Protein AF-A0A2E2IRD8-F1 (afdb_monomer)

Structure (mmCIF, N/CA/C/O backbone):
data_AF-A0A2E2IRD8-F1
#
_entry.id   AF-A0A2E2IRD8-F1
#
loop_
_atom_site.group_PDB
_atom_site.id
_atom_site.type_symbol
_atom_site.label_atom_id
_atom_site.label_alt_id
_atom_site.label_comp_id
_atom_site.label_asym_id
_atom_site.label_entity_id
_atom_site.label_seq_id
_atom_site.pdbx_PDB_ins_code
_atom_site.Cartn_x
_atom_site.Cartn_y
_atom_site.Cartn_z
_atom_site.occupancy
_atom_site.B_iso_or_equiv
_atom_site.auth_seq_id
_atom_site.auth_comp_id
_atom_site.auth_asym_id
_atom_site.auth_atom_id
_atom_site.pdbx_PDB_model_num
ATOM 1 N N . MET A 1 1 ? 20.422 17.517 -42.927 1.00 43.41 1 MET A N 1
ATOM 2 C CA . MET A 1 1 ? 19.636 16.505 -42.187 1.00 43.41 1 MET A CA 1
ATOM 3 C C . MET A 1 1 ? 19.649 15.246 -43.037 1.00 43.41 1 MET A C 1
ATOM 5 O O . MET A 1 1 ? 19.572 15.419 -44.248 1.00 43.41 1 MET A O 1
ATOM 9 N N . PRO A 1 2 ? 19.843 14.039 -42.481 1.00 48.09 2 PRO A N 1
ATOM 10 C CA . PRO A 1 2 ? 19.762 12.823 -43.287 1.00 48.09 2 PRO A CA 1
ATOM 11 C C . PRO A 1 2 ? 18.366 12.718 -43.916 1.00 48.09 2 PRO A C 1
ATOM 13 O O . PRO A 1 2 ? 17.365 13.008 -43.260 1.00 48.09 2 PRO A O 1
ATOM 16 N N . GLU A 1 3 ? 18.326 12.391 -45.203 1.00 54.97 3 GLU A N 1
ATOM 17 C CA . GLU A 1 3 ? 17.101 12.212 -45.977 1.00 54.97 3 GLU A CA 1
ATOM 18 C C . GLU A 1 3 ? 16.497 10.851 -45.617 1.00 54.97 3 GLU A C 1
ATOM 20 O O . GLU A 1 3 ? 17.102 9.810 -45.870 1.00 54.97 3 GLU A O 1
ATOM 25 N N . TYR A 1 4 ? 15.334 10.858 -44.966 1.00 51.72 4 TYR A N 1
ATOM 26 C CA . TYR A 1 4 ? 14.575 9.642 -44.687 1.00 51.72 4 TYR A CA 1
ATOM 27 C C .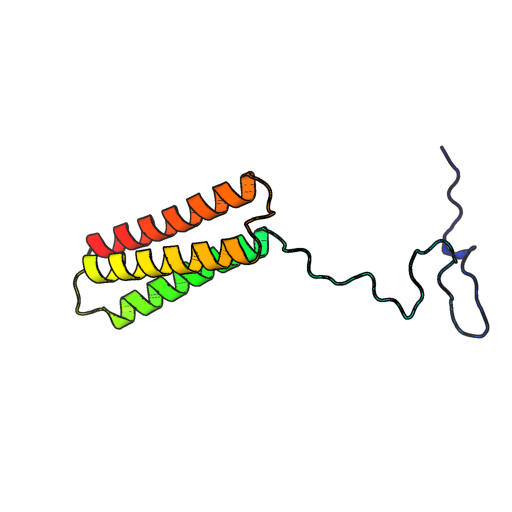 TYR A 1 4 ? 13.584 9.426 -45.832 1.00 51.72 4 TYR A C 1
ATOM 29 O O . TYR A 1 4 ? 12.710 10.264 -46.052 1.00 51.72 4 TYR A O 1
ATOM 37 N N . LYS A 1 5 ? 13.747 8.328 -46.574 1.00 56.12 5 LYS A N 1
ATOM 38 C CA . LYS A 1 5 ? 12.833 7.928 -47.653 1.00 56.12 5 LYS A CA 1
ATOM 39 C C . LYS A 1 5 ? 11.502 7.426 -47.085 1.00 56.12 5 LYS A C 1
ATOM 41 O O . LYS A 1 5 ? 11.452 6.954 -45.948 1.00 56.12 5 LYS A O 1
ATOM 46 N N . ASP A 1 6 ? 10.425 7.562 -47.861 1.00 60.34 6 ASP A N 1
ATOM 47 C CA . ASP A 1 6 ? 9.074 7.173 -47.437 1.00 60.34 6 ASP A CA 1
ATOM 48 C C . ASP A 1 6 ? 9.026 5.658 -47.135 1.00 60.34 6 ASP A C 1
ATOM 50 O O . ASP A 1 6 ? 9.323 4.847 -48.018 1.00 60.34 6 ASP A O 1
ATOM 54 N N . PRO A 1 7 ? 8.630 5.240 -45.915 1.00 55.75 7 PRO A N 1
ATOM 55 C CA . PRO A 1 7 ? 8.558 3.833 -45.529 1.00 55.75 7 PRO A CA 1
ATOM 56 C C . PRO A 1 7 ? 7.717 2.965 -46.470 1.00 55.75 7 PRO A C 1
ATOM 58 O O . PRO A 1 7 ? 7.973 1.769 -46.574 1.00 55.75 7 PRO A O 1
ATOM 61 N N . ARG A 1 8 ? 6.726 3.551 -47.158 1.00 56.16 8 ARG A N 1
ATOM 62 C CA . ARG A 1 8 ? 5.812 2.837 -48.064 1.00 56.16 8 ARG A CA 1
ATOM 63 C C . ARG A 1 8 ? 6.441 2.451 -49.400 1.00 56.16 8 ARG A C 1
ATOM 65 O O . ARG A 1 8 ? 5.909 1.568 -50.064 1.00 56.16 8 ARG A O 1
ATOM 72 N N . GLU A 1 9 ? 7.531 3.104 -49.796 1.00 59.19 9 GLU A N 1
ATOM 73 C CA . GLU A 1 9 ? 8.240 2.814 -51.050 1.00 59.19 9 GLU A CA 1
ATOM 74 C C . GLU A 1 9 ? 9.299 1.708 -50.892 1.00 59.19 9 GLU A C 1
ATOM 76 O O . GLU A 1 9 ? 9.800 1.180 -51.880 1.00 59.19 9 GLU A O 1
ATOM 81 N N . GLU A 1 10 ? 9.624 1.330 -49.655 1.00 54.28 10 GLU A N 1
ATOM 82 C CA . GLU A 1 10 ? 10.756 0.460 -49.306 1.00 54.28 10 GLU A CA 1
ATOM 83 C C . GLU A 1 10 ? 10.319 -0.866 -48.629 1.00 54.28 10 GLU A C 1
ATOM 85 O O . GLU A 1 10 ? 11.151 -1.590 -48.077 1.00 54.28 10 GLU A O 1
ATOM 90 N N . ASP A 1 11 ? 9.023 -1.197 -48.648 1.00 55.75 11 ASP A N 1
ATOM 91 C CA . ASP A 1 11 ? 8.502 -2.500 -48.202 1.00 55.75 11 ASP A CA 1
ATOM 92 C C . ASP A 1 11 ? 8.921 -3.608 -49.191 1.00 55.75 11 ASP A C 1
ATOM 94 O O . ASP A 1 11 ? 8.652 -3.527 -50.391 1.00 55.75 11 ASP A O 1
ATOM 98 N N . ILE A 1 12 ? 9.532 -4.689 -48.692 1.00 56.62 12 ILE A N 1
ATOM 99 C CA . ILE A 1 12 ? 9.851 -5.867 -49.508 1.00 56.62 12 ILE A CA 1
ATOM 100 C C . ILE A 1 12 ? 8.645 -6.812 -49.480 1.00 56.62 12 ILE A C 1
ATOM 102 O O . ILE A 1 12 ? 8.271 -7.360 -48.443 1.00 56.62 12 ILE A O 1
ATOM 106 N N . VAL A 1 13 ? 8.021 -7.016 -50.636 1.00 57.22 13 VAL A N 1
ATOM 107 C CA . VAL A 1 13 ? 6.918 -7.970 -50.818 1.00 57.22 13 VAL A CA 1
ATOM 108 C C . VAL A 1 13 ? 7.438 -9.277 -51.415 1.00 57.22 13 VAL A C 1
ATOM 110 O O . VAL A 1 13 ? 8.150 -9.267 -52.418 1.00 57.22 13 VAL A O 1
ATOM 113 N N . TYR A 1 14 ? 7.072 -10.411 -50.810 1.00 52.62 14 TYR A N 1
ATOM 114 C CA . TYR A 1 14 ? 7.312 -11.748 -51.364 1.00 52.62 14 TYR A CA 1
ATOM 115 C C . TYR A 1 14 ? 5.978 -12.490 -51.477 1.00 52.62 14 TYR A C 1
ATOM 117 O O . TYR A 1 14 ? 5.362 -12.855 -50.471 1.00 52.62 14 TYR A O 1
ATOM 125 N N . GLY A 1 15 ? 5.506 -12.684 -52.711 1.00 67.12 15 GLY A N 1
ATOM 126 C CA . GLY A 1 15 ? 4.133 -13.129 -52.964 1.00 67.12 15 GLY A CA 1
ATOM 127 C C . GLY A 1 15 ? 3.115 -12.116 -52.425 1.00 67.12 15 GLY A C 1
ATOM 128 O O . GLY A 1 15 ? 3.299 -10.913 -52.592 1.00 67.12 15 GLY A O 1
ATOM 129 N N . ASP A 1 16 ? 2.081 -12.594 -51.730 1.00 60.19 16 ASP A N 1
ATOM 130 C CA . ASP A 1 16 ? 1.016 -11.747 -51.162 1.00 60.19 16 ASP A CA 1
ATOM 131 C C . ASP A 1 16 ? 1.319 -11.228 -49.741 1.00 60.19 16 ASP A C 1
ATOM 133 O O . ASP A 1 16 ? 0.464 -10.604 -49.106 1.00 60.19 16 ASP A O 1
ATOM 137 N N . ARG A 1 17 ? 2.516 -11.492 -49.195 1.00 52.94 17 ARG A N 1
ATOM 138 C CA . ARG A 1 17 ? 2.895 -11.057 -47.841 1.00 52.94 17 ARG A CA 1
ATOM 139 C C . ARG A 1 17 ? 3.872 -9.889 -47.881 1.00 52.94 17 ARG A C 1
ATOM 141 O O . ARG A 1 17 ? 4.895 -9.932 -48.565 1.00 52.94 17 ARG A O 1
ATOM 148 N N . ARG A 1 18 ? 3.569 -8.864 -47.080 1.00 57.66 18 ARG A N 1
ATOM 149 C CA . ARG A 1 18 ? 4.526 -7.811 -46.727 1.00 57.66 18 ARG A CA 1
ATOM 150 C C . ARG A 1 18 ? 5.508 -8.395 -45.725 1.00 57.66 18 ARG A C 1
ATOM 152 O O . ARG A 1 18 ? 5.104 -8.754 -44.621 1.00 57.66 18 ARG A O 1
ATOM 159 N N . ILE A 1 19 ? 6.763 -8.524 -46.127 1.00 56.75 19 ILE A N 1
ATOM 160 C CA . ILE A 1 19 ? 7.836 -8.940 -45.236 1.00 56.75 19 ILE A CA 1
ATOM 161 C C . ILE A 1 19 ? 8.411 -7.656 -44.649 1.00 56.75 19 ILE A C 1
ATOM 163 O O . ILE A 1 19 ? 8.824 -6.759 -45.386 1.00 56.75 19 ILE A O 1
ATOM 167 N N . SER A 1 20 ? 8.392 -7.535 -43.321 1.00 55.25 20 SER A N 1
ATOM 168 C CA . SER A 1 20 ? 9.101 -6.445 -42.658 1.00 55.25 20 SER A CA 1
ATOM 169 C C . SER A 1 20 ? 10.565 -6.496 -43.077 1.00 55.25 20 SER A C 1
ATOM 171 O O . SER A 1 20 ? 11.160 -7.572 -43.123 1.00 55.25 20 SER A O 1
ATOM 173 N N . ARG A 1 21 ? 11.128 -5.341 -43.421 1.00 57.91 21 ARG A N 1
ATOM 174 C CA . ARG A 1 21 ? 12.503 -5.233 -43.901 1.00 57.91 21 ARG A CA 1
ATOM 175 C C . ARG A 1 21 ? 13.516 -5.981 -43.007 1.00 57.91 21 ARG A C 1
ATOM 177 O O . ARG A 1 21 ? 13.298 -6.085 -41.800 1.00 57.91 21 ARG A O 1
ATOM 184 N N . PRO A 1 22 ? 14.675 -6.389 -43.558 1.00 53.94 22 PRO A N 1
ATOM 185 C CA . PRO A 1 22 ? 15.780 -6.977 -42.794 1.00 53.94 22 PRO A CA 1
ATOM 186 C C . PRO A 1 22 ? 16.357 -6.073 -41.687 1.00 53.94 22 PRO A C 1
ATOM 188 O O . PRO A 1 22 ? 17.120 -6.556 -40.856 1.00 53.94 22 PRO A O 1
ATOM 191 N N . ASP A 1 23 ? 16.051 -4.769 -41.701 1.00 55.03 23 ASP A N 1
ATOM 192 C CA . ASP A 1 23 ? 16.454 -3.778 -40.693 1.00 55.03 23 ASP A CA 1
ATOM 193 C C . ASP A 1 23 ? 15.411 -3.598 -39.567 1.00 55.03 23 ASP A C 1
ATOM 195 O O . ASP A 1 23 ? 15.691 -2.917 -38.579 1.00 55.03 23 ASP A O 1
ATOM 199 N N . ASN A 1 24 ? 14.242 -4.247 -39.661 1.00 51.97 24 ASN A N 1
ATOM 200 C CA . ASN A 1 24 ? 13.329 -4.412 -38.537 1.00 51.97 24 ASN A CA 1
ATOM 201 C C . ASN A 1 24 ? 13.810 -5.625 -37.730 1.00 51.97 24 ASN A C 1
ATOM 203 O O . ASN A 1 24 ? 13.909 -6.731 -38.254 1.00 51.97 24 ASN A O 1
ATOM 207 N N . SER A 1 25 ? 14.183 -5.410 -36.470 1.00 57.78 25 SER A N 1
ATOM 208 C CA . SER A 1 25 ? 15.123 -6.284 -35.750 1.00 57.78 25 SER A CA 1
ATOM 209 C C . SER A 1 25 ? 14.614 -7.684 -35.392 1.00 57.78 25 SER A C 1
ATOM 211 O O . SER A 1 25 ? 15.328 -8.402 -34.698 1.00 57.78 25 SER A O 1
ATOM 213 N N . LEU A 1 26 ? 13.393 -8.060 -35.777 1.00 59.69 26 LEU A N 1
ATOM 214 C CA . LEU A 1 26 ? 12.766 -9.316 -35.379 1.00 59.69 26 LEU A CA 1
ATOM 215 C C . LEU A 1 26 ? 11.917 -9.879 -36.536 1.00 59.69 26 LEU A C 1
ATOM 217 O O . LEU A 1 26 ? 11.136 -9.128 -37.128 1.00 59.69 26 LEU A O 1
ATOM 221 N N . PRO A 1 27 ? 12.063 -11.172 -36.877 1.00 64.25 27 PRO A N 1
ATOM 222 C CA . PRO A 1 27 ? 11.184 -11.873 -37.805 1.00 64.25 27 PRO A CA 1
ATOM 223 C C . PRO A 1 27 ? 9.703 -11.771 -37.422 1.00 64.25 27 PRO A C 1
ATOM 225 O O . PRO A 1 27 ? 9.358 -11.597 -36.258 1.00 64.25 27 PRO A O 1
ATOM 228 N N . ASP A 1 28 ? 8.807 -11.983 -38.382 1.00 64.44 28 ASP A N 1
ATOM 229 C CA . ASP A 1 28 ? 7.348 -11.975 -38.190 1.00 64.44 28 ASP A CA 1
ATOM 230 C C . ASP A 1 28 ? 6.833 -13.057 -37.218 1.00 64.44 28 ASP A C 1
ATOM 232 O O . ASP A 1 28 ? 5.720 -12.951 -36.700 1.00 64.44 28 ASP A O 1
ATOM 236 N N . TRP A 1 29 ? 7.647 -14.078 -36.935 1.00 67.62 29 TRP A N 1
ATOM 237 C CA . TRP A 1 29 ? 7.404 -15.094 -35.903 1.00 67.62 29 TRP A CA 1
ATOM 238 C C . TRP A 1 29 ? 7.995 -14.754 -34.527 1.00 67.62 29 TRP A C 1
ATOM 240 O O . TRP A 1 29 ? 7.684 -15.432 -33.547 1.00 67.62 29 TRP A O 1
ATOM 250 N N . GLU A 1 30 ? 8.850 -13.739 -34.430 1.00 66.62 30 GLU A N 1
ATOM 251 C CA . GLU A 1 30 ? 9.486 -13.329 -33.185 1.00 66.62 30 GLU A CA 1
ATOM 252 C C . GLU A 1 30 ? 8.692 -12.173 -32.575 1.00 66.62 30 GLU A C 1
ATOM 254 O O . GLU A 1 30 ? 8.772 -11.021 -33.002 1.00 66.62 30 GLU A O 1
ATOM 259 N N . MET A 1 31 ? 7.876 -12.484 -31.564 1.00 64.50 31 MET A N 1
ATOM 260 C CA . MET A 1 31 ? 7.242 -11.423 -30.791 1.00 64.50 31 MET A CA 1
ATOM 261 C C . MET A 1 31 ? 8.344 -10.636 -30.070 1.00 64.50 31 MET A C 1
ATOM 263 O O . MET A 1 31 ? 9.125 -11.266 -29.352 1.00 64.50 31 MET A O 1
ATOM 267 N N . PRO A 1 32 ? 8.414 -9.296 -30.219 1.00 62.97 32 PRO A N 1
ATOM 268 C CA . PRO A 1 32 ? 9.362 -8.480 -29.472 1.00 62.97 32 PRO A CA 1
ATOM 269 C C . PRO A 1 32 ? 9.205 -8.810 -28.011 1.00 62.97 32 PRO A C 1
ATOM 271 O O . PRO A 1 32 ? 8.095 -8.680 -27.500 1.00 62.97 32 PRO A O 1
ATOM 274 N N . ASP A 1 33 ? 10.299 -9.288 -27.415 1.00 59.56 33 ASP A N 1
ATOM 275 C CA . ASP A 1 33 ? 10.358 -9.895 -26.095 1.00 59.56 33 ASP A CA 1
ATOM 276 C C . ASP A 1 33 ? 9.365 -9.207 -25.153 1.00 59.56 33 ASP A C 1
ATOM 278 O O . ASP A 1 33 ? 9.620 -8.135 -24.596 1.00 59.56 33 ASP A O 1
ATOM 282 N N . THR A 1 34 ? 8.170 -9.797 -25.030 1.00 55.75 34 THR A N 1
ATOM 283 C CA . THR A 1 34 ? 7.112 -9.276 -24.163 1.00 55.75 34 THR A CA 1
ATOM 284 C C . THR A 1 34 ? 7.434 -9.600 -22.711 1.00 55.75 34 THR A C 1
ATOM 286 O O . THR A 1 34 ? 6.542 -9.519 -21.866 1.00 55.75 34 THR A O 1
ATOM 289 N N . ALA A 1 35 ? 8.683 -9.997 -22.412 1.00 56.06 35 ALA A N 1
ATOM 290 C CA . ALA A 1 35 ? 9.237 -10.049 -21.077 1.00 56.06 35 ALA A CA 1
ATOM 291 C C . ALA A 1 35 ? 8.781 -8.804 -20.322 1.00 56.06 35 ALA A C 1
ATOM 293 O O . ALA A 1 35 ? 9.180 -7.669 -20.600 1.00 56.06 35 ALA A O 1
ATOM 294 N N . TYR A 1 36 ? 7.847 -9.046 -19.406 1.00 58.31 36 TYR A N 1
ATOM 295 C CA . TYR A 1 36 ? 7.180 -8.021 -18.637 1.00 58.31 36 TYR A CA 1
ATOM 296 C C . TYR A 1 36 ? 8.245 -7.178 -17.941 1.00 58.31 36 TYR A C 1
ATOM 298 O O . TYR A 1 36 ? 8.904 -7.636 -17.008 1.00 58.31 36 TYR A O 1
ATOM 306 N N . ARG A 1 37 ? 8.427 -5.939 -18.402 1.00 63.81 37 ARG A N 1
ATOM 307 C CA . ARG A 1 37 ? 9.239 -4.960 -17.687 1.00 63.81 37 ARG A CA 1
ATOM 308 C C . ARG A 1 37 ? 8.398 -4.507 -16.501 1.00 63.81 37 ARG A C 1
ATOM 310 O O . ARG A 1 37 ? 7.326 -3.944 -16.740 1.00 63.81 37 ARG A O 1
ATOM 317 N N . PRO A 1 38 ? 8.819 -4.755 -15.247 1.00 65.75 38 PRO A N 1
ATOM 318 C CA . PRO A 1 38 ? 8.046 -4.334 -14.091 1.00 65.75 38 PRO A CA 1
ATOM 319 C C . PRO A 1 38 ? 7.852 -2.826 -14.169 1.00 65.75 38 PRO A C 1
ATOM 321 O O . PRO A 1 38 ? 8.811 -2.068 -14.045 1.00 65.75 38 PRO A O 1
ATOM 324 N N . VAL A 1 39 ? 6.622 -2.385 -14.429 1.00 86.62 39 VAL A N 1
ATOM 325 C CA . VAL A 1 39 ? 6.323 -0.957 -14.510 1.00 86.62 39 VAL A CA 1
ATOM 326 C C . VAL A 1 39 ? 6.118 -0.480 -13.073 1.00 86.62 39 VAL A C 1
ATOM 328 O O . VAL A 1 39 ? 5.153 -0.913 -12.437 1.00 86.62 39 VAL A O 1
ATOM 331 N N . PRO A 1 40 ? 6.988 0.384 -12.516 1.00 91.44 40 PRO A N 1
ATOM 332 C CA . PRO A 1 40 ? 6.932 0.720 -11.093 1.00 91.44 40 PRO A CA 1
ATOM 333 C C . PRO A 1 40 ? 5.591 1.317 -10.651 1.00 91.44 40 PRO A C 1
ATOM 335 O O . PRO A 1 40 ? 5.150 1.052 -9.536 1.00 91.44 40 PRO A O 1
ATOM 338 N N . ILE A 1 41 ? 4.902 2.044 -11.541 1.00 93.12 41 ILE A N 1
ATOM 339 C CA . ILE A 1 41 ? 3.548 2.558 -11.288 1.00 93.12 41 ILE A CA 1
ATOM 340 C C . ILE A 1 41 ? 2.545 1.437 -10.987 1.00 93.12 41 ILE A C 1
ATOM 342 O O . ILE A 1 41 ? 1.730 1.591 -10.089 1.00 93.12 41 ILE A O 1
ATOM 346 N N . VAL A 1 42 ? 2.615 0.289 -11.672 1.00 93.94 42 VAL A N 1
ATOM 347 C CA . VAL A 1 42 ? 1.679 -0.829 -11.456 1.00 93.94 42 VAL A CA 1
ATOM 348 C C . VAL A 1 42 ? 1.863 -1.406 -10.057 1.00 93.94 42 VAL A C 1
ATOM 350 O O . VAL A 1 42 ? 0.885 -1.659 -9.360 1.00 93.94 42 VAL A O 1
ATOM 353 N N . TRP A 1 43 ? 3.111 -1.558 -9.619 1.00 95.06 43 TRP A N 1
ATOM 354 C CA . TRP A 1 43 ? 3.433 -2.045 -8.279 1.00 95.06 43 TRP A CA 1
ATOM 355 C C . TRP A 1 43 ? 3.079 -1.029 -7.192 1.00 95.06 43 TRP A C 1
ATOM 357 O O . TRP A 1 43 ? 2.514 -1.410 -6.171 1.00 95.06 43 TRP A O 1
ATOM 367 N N . PHE A 1 44 ? 3.327 0.260 -7.433 1.00 96.56 44 PHE A N 1
ATOM 368 C CA . PHE A 1 44 ? 2.889 1.346 -6.556 1.00 96.56 44 PHE A CA 1
ATOM 369 C C . PHE A 1 44 ? 1.361 1.355 -6.386 1.00 96.56 44 PHE A C 1
ATOM 371 O O . PHE A 1 44 ? 0.851 1.271 -5.269 1.00 96.56 44 PHE A O 1
ATOM 378 N N . THR A 1 45 ? 0.620 1.413 -7.494 1.00 96.56 45 THR A N 1
ATOM 379 C CA . THR A 1 45 ? -0.844 1.490 -7.502 1.00 96.56 45 THR A CA 1
ATOM 380 C C . THR A 1 45 ? -1.473 0.204 -6.968 1.00 96.56 45 THR A C 1
ATOM 382 O O . THR A 1 45 ? -2.441 0.257 -6.212 1.00 96.56 45 THR A O 1
ATOM 385 N N . GLY A 1 46 ? -0.897 -0.952 -7.304 1.00 96.50 46 GLY A N 1
ATOM 386 C CA . GLY A 1 46 ? -1.308 -2.246 -6.772 1.00 96.50 46 GLY A CA 1
ATOM 387 C C . GLY A 1 46 ? -1.162 -2.309 -5.254 1.00 96.50 46 GLY A C 1
ATOM 388 O O . GLY A 1 46 ? -2.114 -2.676 -4.573 1.00 96.50 46 GLY A O 1
ATOM 389 N N . ALA A 1 47 ? -0.017 -1.884 -4.710 1.00 97.56 47 ALA A N 1
ATOM 390 C CA . ALA A 1 47 ? 0.200 -1.824 -3.266 1.00 97.56 47 ALA A CA 1
ATOM 391 C C . ALA A 1 47 ? -0.786 -0.874 -2.568 1.00 97.56 47 ALA A C 1
ATOM 393 O O . ALA A 1 47 ? -1.333 -1.224 -1.521 1.00 97.56 47 ALA A O 1
ATOM 394 N N . PHE A 1 48 ? -1.054 0.290 -3.171 1.00 98.06 48 PHE A N 1
ATOM 395 C CA . PHE A 1 48 ? -2.015 1.268 -2.662 1.00 98.06 48 PHE A CA 1
ATOM 396 C C . PHE A 1 48 ? -3.419 0.677 -2.518 1.00 98.06 48 PHE A C 1
ATOM 398 O O . PHE A 1 48 ? -3.972 0.654 -1.415 1.00 98.06 48 PHE A O 1
ATOM 405 N N . PHE A 1 49 ? -3.988 0.174 -3.617 1.00 98.38 49 PHE A N 1
ATOM 406 C CA . PHE A 1 49 ? -5.351 -0.351 -3.601 1.00 98.38 49 PHE A CA 1
ATOM 407 C C . PHE A 1 49 ? -5.461 -1.621 -2.770 1.00 98.38 49 PHE A C 1
ATOM 409 O O . PHE A 1 49 ? -6.423 -1.774 -2.021 1.00 98.38 49 PHE A O 1
ATOM 416 N N . LEU A 1 50 ? -4.473 -2.515 -2.858 1.00 98.38 50 LEU A N 1
ATOM 417 C CA . LEU A 1 50 ? -4.485 -3.750 -2.087 1.00 98.38 50 LEU A CA 1
ATOM 418 C C . LEU A 1 50 ? -4.481 -3.458 -0.586 1.00 98.38 50 LEU A C 1
ATOM 420 O O . LEU A 1 50 ? -5.275 -4.046 0.143 1.00 98.38 50 LEU A O 1
ATOM 424 N N . HIS A 1 51 ? -3.643 -2.528 -0.120 1.00 98.50 51 HIS A N 1
ATOM 425 C CA . HIS A 1 51 ? -3.604 -2.178 1.300 1.00 98.50 51 HIS A CA 1
ATOM 426 C C . HIS A 1 51 ? -4.898 -1.507 1.764 1.00 98.50 51 HIS A C 1
ATOM 428 O O . HIS A 1 51 ? -5.399 -1.850 2.834 1.00 98.50 51 HIS A O 1
ATOM 434 N N . LEU A 1 52 ? -5.483 -0.629 0.946 1.00 97.88 52 LEU A N 1
ATOM 435 C CA . LEU A 1 52 ? -6.757 0.025 1.249 1.00 97.88 52 LEU A CA 1
ATOM 436 C C . LEU A 1 52 ? -7.906 -0.991 1.349 1.00 97.88 52 LEU A C 1
ATOM 438 O O . LEU A 1 52 ? -8.638 -0.992 2.337 1.00 97.88 52 LEU A O 1
ATOM 442 N N . ILE A 1 53 ? -8.029 -1.897 0.373 1.00 98.50 53 ILE A N 1
ATOM 443 C CA . ILE A 1 53 ? -9.066 -2.940 0.351 1.00 98.50 53 ILE A CA 1
ATOM 444 C C . ILE A 1 53 ? -8.893 -3.895 1.532 1.00 98.50 53 ILE A C 1
ATOM 446 O O . ILE A 1 53 ? -9.853 -4.155 2.255 1.00 98.50 53 ILE A O 1
ATOM 450 N N . VAL A 1 54 ? -7.676 -4.399 1.762 1.00 98.38 54 VAL A N 1
ATOM 451 C CA . VAL A 1 54 ? -7.400 -5.318 2.875 1.00 98.38 54 VAL A CA 1
ATOM 452 C C . VAL A 1 54 ? -7.700 -4.646 4.212 1.00 98.38 54 VAL A C 1
ATOM 454 O O . VAL A 1 54 ? -8.364 -5.247 5.052 1.00 98.38 54 VAL A O 1
ATOM 457 N N . SER A 1 55 ? -7.286 -3.392 4.403 1.00 97.50 55 SER A N 1
ATOM 458 C CA . SER A 1 55 ? -7.558 -2.655 5.643 1.00 97.50 55 SER A CA 1
ATOM 459 C C . SER A 1 55 ? -9.056 -2.411 5.851 1.00 97.50 55 SER A C 1
ATOM 461 O O . SER A 1 55 ? -9.531 -2.531 6.979 1.00 97.50 55 SER A O 1
ATOM 463 N N . ALA A 1 56 ? -9.816 -2.134 4.786 1.00 96.38 56 ALA A N 1
ATOM 464 C CA . ALA A 1 56 ? -11.271 -1.983 4.849 1.00 96.38 56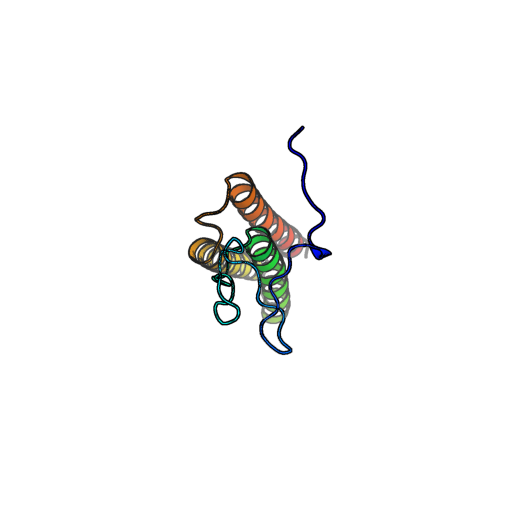 ALA A CA 1
ATOM 465 C C . ALA A 1 56 ? -11.978 -3.300 5.208 1.00 96.38 56 ALA A C 1
ATOM 467 O O . ALA A 1 56 ? -12.852 -3.321 6.072 1.00 96.38 56 ALA A O 1
ATOM 468 N N . VAL A 1 57 ? -11.567 -4.418 4.601 1.00 97.94 57 VAL A N 1
ATOM 469 C CA . VAL A 1 57 ? -12.084 -5.750 4.953 1.00 97.94 57 VAL A CA 1
ATOM 470 C C . VAL A 1 57 ? -11.756 -6.083 6.408 1.00 97.94 57 VAL A C 1
ATOM 472 O O . VAL A 1 57 ? -12.632 -6.534 7.143 1.00 97.94 57 VAL A O 1
ATOM 475 N N . LEU A 1 58 ? -10.524 -5.814 6.853 1.00 96.69 58 LEU A N 1
ATOM 476 C CA . LEU A 1 58 ? -10.126 -6.019 8.244 1.00 96.69 58 LEU A CA 1
ATOM 477 C C . LEU A 1 58 ? -10.993 -5.203 9.205 1.00 96.69 58 LEU A C 1
ATOM 479 O O . LEU A 1 58 ? -11.397 -5.753 10.224 1.00 96.69 58 LEU A O 1
ATOM 483 N N . ALA A 1 59 ? -11.334 -3.956 8.867 1.00 94.56 59 ALA A N 1
ATOM 484 C CA . ALA A 1 59 ? -12.214 -3.114 9.681 1.00 94.56 59 ALA A CA 1
ATOM 485 C C . ALA A 1 59 ? -13.580 -3.777 9.928 1.00 94.56 59 ALA A C 1
ATOM 487 O O . ALA A 1 59 ? -14.073 -3.789 11.053 1.00 94.56 59 ALA A O 1
ATOM 488 N N . ILE A 1 60 ? -14.161 -4.385 8.887 1.00 94.62 60 ILE A N 1
ATOM 489 C CA . ILE A 1 60 ? -15.445 -5.096 8.971 1.00 94.62 60 ILE A CA 1
ATOM 490 C C . ILE A 1 60 ? -15.305 -6.366 9.817 1.00 94.62 60 ILE A C 1
ATOM 492 O O . ILE A 1 60 ? -16.143 -6.641 10.672 1.00 94.62 60 ILE A O 1
ATOM 496 N N . VAL A 1 61 ? -14.238 -7.141 9.607 1.00 94.88 61 VAL A N 1
ATOM 497 C CA . VAL A 1 61 ? -14.010 -8.404 10.328 1.00 94.88 61 VAL A CA 1
ATOM 498 C C . VAL A 1 61 ? -13.792 -8.170 11.826 1.00 94.88 61 VAL A C 1
ATOM 500 O O . VAL A 1 61 ? -14.218 -8.984 12.644 1.00 94.88 61 VAL A O 1
ATOM 503 N N . VAL A 1 62 ? -13.148 -7.062 12.204 1.00 93.94 62 VAL A N 1
ATOM 504 C CA . VAL A 1 62 ? -12.791 -6.765 13.601 1.00 93.94 62 VAL A CA 1
ATOM 505 C C . VAL A 1 62 ? -13.686 -5.714 14.255 1.00 93.94 62 VAL A C 1
ATOM 507 O O . VAL A 1 62 ? -13.315 -5.190 15.299 1.00 93.94 62 VAL A O 1
ATOM 510 N N . LEU A 1 63 ? -14.871 -5.437 13.700 1.00 84.44 63 LEU A N 1
ATOM 511 C CA . LEU A 1 63 ? -15.776 -4.354 14.122 1.00 84.44 63 LEU A CA 1
ATOM 512 C C . LEU A 1 63 ? -16.080 -4.316 15.637 1.00 84.44 63 LEU A C 1
ATOM 514 O O . LEU A 1 63 ? -16.353 -3.261 16.193 1.00 84.44 63 LEU A O 1
ATOM 518 N N . SER A 1 64 ? -16.037 -5.466 16.318 1.00 84.50 64 SER A N 1
ATOM 519 C CA . SER A 1 64 ? -16.278 -5.603 17.765 1.00 84.50 64 SER A CA 1
ATOM 520 C C . SER A 1 64 ? -15.007 -5.577 18.629 1.00 84.50 64 SER A C 1
ATOM 522 O O . SER A 1 64 ? -15.050 -5.892 19.820 1.00 84.50 64 SER A O 1
ATOM 524 N N . LYS A 1 65 ? -13.850 -5.271 18.037 1.00 90.06 65 LYS A N 1
ATOM 525 C CA . LYS A 1 65 ? -12.540 -5.201 18.697 1.00 90.06 65 LYS A CA 1
ATOM 526 C C . LYS A 1 65 ? -12.080 -3.750 18.811 1.00 90.06 65 LYS A C 1
ATOM 528 O O . LYS A 1 65 ? -12.645 -2.853 18.198 1.00 90.06 65 LYS A O 1
ATOM 533 N N . SER A 1 66 ? -11.039 -3.520 19.610 1.00 92.44 66 SER A N 1
ATOM 534 C CA . SER A 1 66 ? -10.462 -2.182 19.752 1.00 92.44 66 SER A CA 1
ATOM 535 C C . SER A 1 66 ? -9.793 -1.717 18.457 1.00 92.44 66 SER A C 1
ATOM 537 O O . SER A 1 66 ? -9.230 -2.524 17.710 1.00 92.44 66 SER A O 1
ATOM 539 N N . GLY A 1 67 ? -9.770 -0.398 18.239 1.00 93.75 67 GLY A N 1
ATOM 540 C CA . GLY A 1 67 ? -9.055 0.219 17.118 1.00 93.75 67 GLY A CA 1
ATOM 541 C C . GLY A 1 67 ? -7.585 -0.201 17.029 1.00 93.75 67 GLY A C 1
ATOM 542 O O . GLY A 1 67 ? -7.061 -0.409 15.937 1.00 93.75 67 GLY A O 1
ATOM 543 N N . THR A 1 68 ? -6.936 -0.460 18.169 1.00 95.75 68 THR A N 1
ATOM 544 C CA . THR A 1 68 ? -5.565 -0.989 18.226 1.00 95.75 68 THR A CA 1
ATOM 545 C C . THR A 1 68 ? -5.417 -2.330 17.504 1.00 95.75 68 THR A C 1
ATOM 547 O O . THR A 1 68 ? -4.417 -2.539 16.821 1.00 95.75 68 THR A O 1
ATOM 550 N N . VAL A 1 69 ? -6.398 -3.237 17.621 1.00 96.06 69 VAL A N 1
ATOM 551 C CA . VAL A 1 69 ? -6.369 -4.540 16.932 1.00 96.06 69 VAL A CA 1
ATOM 552 C C . VAL A 1 69 ? -6.465 -4.341 15.423 1.00 96.06 69 VAL A C 1
ATOM 554 O O . VAL A 1 69 ? -5.685 -4.928 14.675 1.00 96.06 69 VAL A O 1
ATOM 557 N N . TRP A 1 70 ? -7.378 -3.479 14.972 1.00 96.00 70 TRP A N 1
ATOM 558 C CA . TRP A 1 70 ? -7.513 -3.157 13.553 1.00 96.00 70 TRP A CA 1
ATOM 559 C C . TRP A 1 70 ? -6.241 -2.522 12.979 1.00 96.00 70 TRP A C 1
ATOM 561 O O . TRP A 1 70 ? -5.746 -2.963 11.936 1.00 96.00 70 TRP A O 1
ATOM 571 N N . PHE A 1 71 ? -5.672 -1.538 13.678 1.00 97.38 71 PHE A N 1
ATOM 572 C CA . PHE A 1 71 ? -4.430 -0.884 13.274 1.00 97.38 71 PHE A CA 1
ATOM 573 C C . PHE A 1 71 ? -3.266 -1.878 13.201 1.00 97.38 71 PHE A C 1
ATOM 575 O O . PHE A 1 71 ? -2.562 -1.919 12.194 1.00 97.38 71 PHE A O 1
ATOM 582 N N . ALA A 1 72 ? -3.094 -2.728 14.219 1.00 97.62 72 ALA A N 1
ATOM 583 C CA . ALA A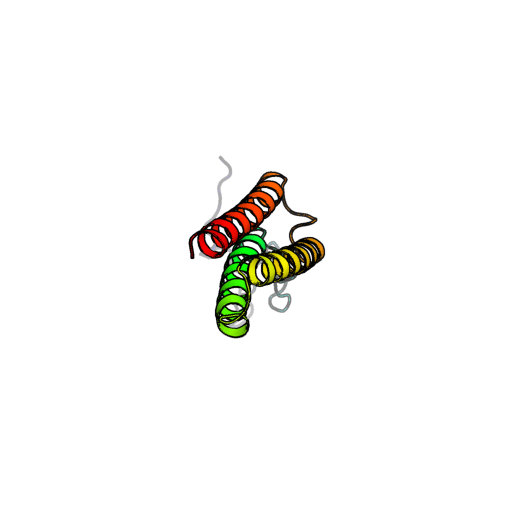 1 72 ? -2.024 -3.723 14.250 1.00 97.62 72 ALA A CA 1
ATOM 584 C C . ALA A 1 72 ? -2.112 -4.704 13.069 1.00 97.62 72 ALA A C 1
ATOM 586 O O . ALA A 1 72 ? -1.111 -4.962 12.401 1.00 97.62 72 ALA A O 1
ATOM 587 N N . LEU A 1 73 ? -3.310 -5.210 12.759 1.00 98.00 73 LEU A N 1
ATOM 588 C CA . LEU A 1 73 ? -3.513 -6.100 11.612 1.00 98.00 73 LEU A CA 1
ATOM 589 C C . LEU A 1 73 ? -3.277 -5.384 10.278 1.00 98.00 73 LEU A C 1
ATOM 591 O O . LEU A 1 73 ? -2.657 -5.949 9.378 1.00 98.00 73 LEU A O 1
ATOM 595 N N . SER A 1 74 ? -3.706 -4.128 10.159 1.00 98.00 74 SER A N 1
ATOM 596 C CA . SER A 1 74 ? -3.481 -3.322 8.955 1.00 98.00 74 SER A CA 1
ATOM 597 C C . SER A 1 74 ? -1.999 -2.983 8.755 1.00 98.00 74 SER A C 1
ATOM 599 O O . SER A 1 74 ? -1.530 -2.946 7.617 1.00 98.00 74 SER A O 1
ATOM 601 N N . ALA A 1 75 ? -1.237 -2.793 9.838 1.00 98.38 75 ALA A N 1
ATOM 602 C CA . ALA A 1 75 ? 0.216 -2.617 9.816 1.00 98.38 75 ALA A CA 1
ATOM 603 C C . ALA A 1 75 ? 0.944 -3.895 9.384 1.00 98.38 75 ALA A C 1
ATOM 605 O O . ALA A 1 75 ? 1.847 -3.841 8.547 1.00 98.38 75 ALA A O 1
ATOM 606 N N . LEU A 1 76 ? 0.510 -5.057 9.880 1.00 98.50 76 LEU A N 1
ATOM 607 C CA . LEU A 1 76 ? 1.019 -6.349 9.415 1.00 98.50 76 LEU A CA 1
ATOM 608 C C . LEU A 1 76 ? 0.723 -6.566 7.926 1.00 98.50 76 LEU A C 1
ATOM 610 O O . LEU A 1 76 ? 1.614 -6.966 7.174 1.00 98.50 76 LEU A O 1
ATOM 614 N N . ALA A 1 77 ? -0.494 -6.241 7.480 1.00 98.38 77 ALA A N 1
ATOM 615 C CA . ALA A 1 77 ? -0.864 -6.299 6.070 1.00 98.38 77 ALA A CA 1
ATOM 616 C C . ALA A 1 77 ? 0.005 -5.363 5.216 1.00 98.38 77 ALA A C 1
ATOM 618 O O . ALA A 1 77 ? 0.517 -5.790 4.183 1.00 98.38 77 ALA A O 1
ATOM 619 N N . ALA A 1 78 ? 0.243 -4.124 5.662 1.00 98.44 78 ALA A N 1
ATOM 620 C CA . ALA A 1 78 ? 1.137 -3.187 4.982 1.00 98.44 78 ALA A CA 1
ATOM 621 C C . ALA A 1 78 ? 2.552 -3.757 4.829 1.00 98.44 78 ALA A C 1
ATOM 623 O O . ALA A 1 78 ? 3.120 -3.683 3.744 1.00 98.44 78 ALA A O 1
ATOM 624 N N . GLY A 1 79 ? 3.106 -4.368 5.882 1.00 98.25 79 GLY A N 1
ATOM 625 C CA . GLY A 1 79 ? 4.425 -5.005 5.838 1.00 98.25 79 GLY A CA 1
ATOM 626 C C . GLY A 1 79 ? 4.491 -6.170 4.845 1.00 98.25 79 GLY A C 1
ATOM 627 O O . GLY A 1 79 ? 5.429 -6.258 4.051 1.00 98.25 79 GLY A O 1
ATOM 628 N N . GLY A 1 80 ? 3.468 -7.031 4.833 1.00 98.25 80 GLY A N 1
ATOM 629 C CA . GLY A 1 80 ? 3.359 -8.132 3.871 1.00 98.25 80 GLY A CA 1
ATOM 630 C C . GLY A 1 80 ? 3.255 -7.644 2.422 1.00 98.25 80 GLY A C 1
ATOM 631 O O . GLY A 1 80 ? 3.978 -8.125 1.548 1.00 98.25 80 GLY A O 1
ATOM 632 N N . ILE A 1 81 ? 2.410 -6.639 2.177 1.00 98.25 81 ILE A N 1
ATOM 633 C CA . ILE A 1 81 ? 2.235 -6.016 0.858 1.00 98.25 81 ILE A CA 1
ATOM 634 C C . ILE A 1 81 ? 3.519 -5.311 0.421 1.00 98.25 81 ILE A C 1
ATOM 636 O O . ILE A 1 81 ? 3.937 -5.479 -0.723 1.00 98.25 81 ILE A O 1
ATOM 640 N N . ALA A 1 82 ? 4.179 -4.572 1.316 1.00 97.81 82 ALA A N 1
ATOM 641 C CA . ALA A 1 82 ? 5.447 -3.905 1.040 1.00 97.81 82 ALA A CA 1
ATOM 642 C C . ALA A 1 82 ? 6.507 -4.917 0.600 1.00 97.81 82 ALA A C 1
ATOM 644 O O . ALA A 1 82 ? 7.118 -4.731 -0.451 1.00 97.81 82 ALA A O 1
ATOM 645 N N . LYS A 1 83 ? 6.668 -6.018 1.348 1.00 97.75 83 LYS A N 1
ATOM 646 C CA . LYS A 1 83 ? 7.596 -7.098 0.997 1.00 97.75 83 LYS A CA 1
ATOM 647 C C . LYS A 1 83 ? 7.289 -7.678 -0.384 1.00 97.75 83 LYS A C 1
ATOM 649 O O . LYS A 1 83 ? 8.186 -7.757 -1.218 1.00 97.75 83 LYS A O 1
ATOM 654 N N . TRP A 1 84 ? 6.034 -8.044 -0.640 1.00 96.12 84 TRP A N 1
ATOM 655 C CA . TRP A 1 84 ? 5.627 -8.616 -1.926 1.00 96.12 84 TRP A CA 1
ATOM 656 C C . TRP A 1 84 ? 5.869 -7.651 -3.097 1.00 96.12 84 TRP A C 1
ATOM 658 O O . TRP A 1 84 ? 6.413 -8.042 -4.128 1.00 96.12 84 TRP A O 1
ATOM 668 N N . THR A 1 85 ? 5.537 -6.375 -2.909 1.00 96.00 85 THR A N 1
ATOM 669 C CA . THR A 1 85 ? 5.751 -5.302 -3.892 1.00 96.00 85 THR A CA 1
ATOM 670 C C . THR A 1 85 ? 7.242 -5.101 -4.178 1.00 96.00 85 THR A C 1
ATOM 672 O O . THR A 1 85 ? 7.643 -4.921 -5.333 1.00 96.00 85 THR A O 1
ATOM 675 N N . TRP A 1 86 ? 8.085 -5.179 -3.143 1.00 96.38 86 TRP A N 1
ATOM 676 C CA . TRP A 1 86 ? 9.536 -5.066 -3.280 1.00 96.38 86 TRP A CA 1
ATOM 677 C C . TRP A 1 86 ? 10.141 -6.227 -4.051 1.00 96.38 86 TRP A C 1
ATOM 679 O O . TRP A 1 86 ? 10.869 -5.990 -5.014 1.00 96.38 86 TRP A O 1
ATOM 689 N N . ASP A 1 87 ? 9.792 -7.452 -3.663 1.00 94.38 87 ASP A N 1
ATOM 690 C CA . ASP A 1 87 ? 10.330 -8.677 -4.253 1.00 94.38 87 ASP A CA 1
ATOM 691 C C . ASP A 1 87 ? 9.954 -8.818 -5.736 1.00 94.38 87 ASP A C 1
ATOM 693 O O . ASP A 1 87 ? 10.699 -9.424 -6.502 1.00 94.38 87 ASP A O 1
ATOM 697 N N . ARG A 1 88 ? 8.806 -8.268 -6.157 1.00 90.00 88 ARG A N 1
ATOM 698 C CA . ARG A 1 88 ? 8.301 -8.434 -7.526 1.00 90.00 88 ARG A CA 1
ATOM 699 C C . ARG A 1 88 ? 8.696 -7.335 -8.501 1.00 90.00 88 ARG A C 1
ATOM 701 O O . ARG A 1 88 ? 8.911 -7.641 -9.670 1.00 90.00 88 ARG A O 1
ATOM 708 N N . GLY A 1 89 ? 8.741 -6.075 -8.075 1.00 87.44 89 GLY A N 1
ATOM 709 C CA . GLY A 1 89 ? 8.947 -5.001 -9.051 1.00 87.44 89 GLY A CA 1
ATOM 710 C C . GLY A 1 89 ? 9.408 -3.655 -8.528 1.00 87.44 89 GLY A C 1
ATOM 711 O O . GLY A 1 89 ? 9.747 -2.796 -9.337 1.00 87.44 89 GLY A O 1
ATOM 712 N N . MET A 1 90 ? 9.474 -3.449 -7.211 1.00 94.06 90 MET A N 1
ATOM 713 C CA . MET A 1 90 ? 10.002 -2.194 -6.667 1.00 94.06 90 MET A CA 1
ATOM 714 C C . MET A 1 90 ? 11.520 -2.225 -6.449 1.00 94.06 90 MET A C 1
ATOM 716 O O . MET A 1 90 ? 12.148 -1.167 -6.445 1.00 94.06 90 MET A O 1
ATOM 720 N N . LYS A 1 91 ? 12.143 -3.406 -6.300 1.00 92.25 91 LYS A N 1
ATOM 721 C CA . LYS A 1 91 ? 13.591 -3.531 -6.045 1.00 92.25 91 LYS A CA 1
ATOM 722 C C . LYS A 1 91 ? 14.451 -2.866 -7.124 1.00 92.25 91 LYS A C 1
ATOM 724 O O . LYS A 1 91 ? 15.396 -2.156 -6.776 1.00 92.25 91 LYS A O 1
ATOM 729 N N . ASP A 1 92 ? 14.078 -3.012 -8.391 1.00 89.88 92 ASP A N 1
ATOM 730 C CA . ASP A 1 92 ? 14.835 -2.480 -9.535 1.00 89.88 92 ASP A CA 1
ATOM 731 C C . ASP A 1 92 ? 14.306 -1.120 -10.025 1.00 89.88 92 ASP A C 1
ATOM 733 O O . ASP A 1 92 ? 14.838 -0.529 -10.962 1.00 89.88 92 ASP A O 1
ATOM 737 N N . ALA A 1 93 ? 13.278 -0.577 -9.365 1.00 91.75 93 ALA A N 1
ATOM 738 C CA . ALA A 1 93 ? 12.721 0.725 -9.699 1.00 91.75 93 ALA A CA 1
ATOM 739 C C . ALA A 1 93 ? 13.662 1.883 -9.311 1.00 91.75 93 ALA A C 1
ATOM 741 O O . ALA A 1 93 ? 14.495 1.784 -8.397 1.00 91.75 93 ALA A O 1
ATOM 742 N N . GLY A 1 94 ? 13.473 3.029 -9.973 1.00 93.06 94 GLY A N 1
ATOM 743 C CA . GLY A 1 94 ? 14.142 4.280 -9.615 1.00 93.06 94 GLY A CA 1
ATOM 744 C C . GLY A 1 94 ? 13.812 4.734 -8.186 1.00 93.06 94 GLY A C 1
ATOM 745 O O . GLY A 1 94 ? 12.747 4.424 -7.647 1.00 93.06 94 GLY A O 1
ATOM 746 N N . ALA A 1 95 ? 14.718 5.502 -7.572 1.00 95.12 95 ALA A N 1
ATOM 747 C CA . ALA A 1 95 ? 14.591 5.939 -6.178 1.00 95.12 95 ALA A CA 1
ATOM 748 C C . ALA A 1 95 ? 13.273 6.680 -5.887 1.00 95.12 95 ALA A C 1
ATOM 750 O O . ALA A 1 95 ? 12.662 6.448 -4.847 1.00 95.12 95 ALA A O 1
ATOM 751 N N . GLY A 1 96 ? 12.790 7.500 -6.829 1.00 96.06 96 GLY A N 1
ATOM 752 C CA . GLY A 1 96 ? 11.514 8.209 -6.693 1.00 96.06 96 GLY A CA 1
ATOM 753 C C . GLY A 1 96 ? 10.321 7.271 -6.481 1.00 96.06 96 GLY A C 1
ATOM 754 O O . GLY A 1 96 ? 9.520 7.504 -5.582 1.00 96.06 96 GLY A O 1
ATOM 755 N N . TRP A 1 97 ? 10.242 6.165 -7.228 1.00 95.75 97 TRP A N 1
ATOM 756 C CA . TRP A 1 97 ? 9.167 5.174 -7.080 1.00 95.75 97 TRP A CA 1
ATOM 757 C C . TRP A 1 97 ? 9.235 4.425 -5.751 1.00 95.75 97 TRP A C 1
ATOM 759 O O . TRP A 1 97 ? 8.206 4.207 -5.110 1.00 95.75 97 TRP A O 1
ATOM 769 N N . LYS A 1 98 ? 10.446 4.081 -5.304 1.00 96.50 98 LYS A N 1
ATOM 770 C CA . LYS A 1 98 ? 10.668 3.450 -3.996 1.00 96.50 98 LYS A CA 1
ATOM 771 C C . LYS A 1 98 ? 10.189 4.358 -2.865 1.00 96.50 98 LYS A C 1
ATOM 773 O O . LYS A 1 98 ? 9.407 3.923 -2.024 1.00 96.50 98 LYS A O 1
ATOM 778 N N . ILE A 1 99 ? 10.609 5.625 -2.883 1.00 97.50 99 ILE A N 1
ATOM 779 C CA . ILE A 1 99 ? 10.216 6.627 -1.884 1.00 97.50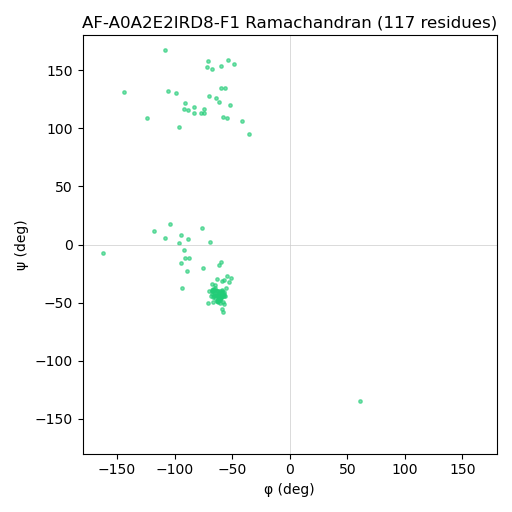 99 ILE A CA 1
ATOM 780 C C . ILE A 1 99 ? 8.703 6.847 -1.920 1.00 97.50 99 ILE A C 1
ATOM 782 O O . ILE A 1 99 ? 8.059 6.765 -0.878 1.00 97.50 99 ILE A O 1
ATOM 786 N N . ALA A 1 100 ? 8.124 7.055 -3.106 1.00 97.56 100 ALA A N 1
ATOM 787 C CA . ALA A 1 100 ? 6.686 7.247 -3.260 1.00 97.56 100 ALA A CA 1
ATOM 788 C C . ALA A 1 100 ? 5.890 6.068 -2.683 1.00 97.56 100 ALA A C 1
ATOM 790 O O . ALA A 1 100 ? 4.930 6.284 -1.950 1.00 97.56 100 ALA A O 1
ATOM 791 N N . THR A 1 101 ? 6.313 4.828 -2.946 1.00 97.56 101 THR A N 1
ATOM 792 C CA . THR A 1 101 ? 5.637 3.621 -2.439 1.00 97.56 101 THR A CA 1
ATOM 793 C C . THR A 1 101 ? 5.690 3.530 -0.916 1.00 97.56 101 THR A C 1
ATOM 795 O O . THR A 1 101 ? 4.675 3.236 -0.289 1.00 97.56 101 THR A O 1
ATOM 798 N N . ILE A 1 102 ? 6.846 3.823 -0.311 1.00 97.88 102 ILE A N 1
ATOM 799 C CA . ILE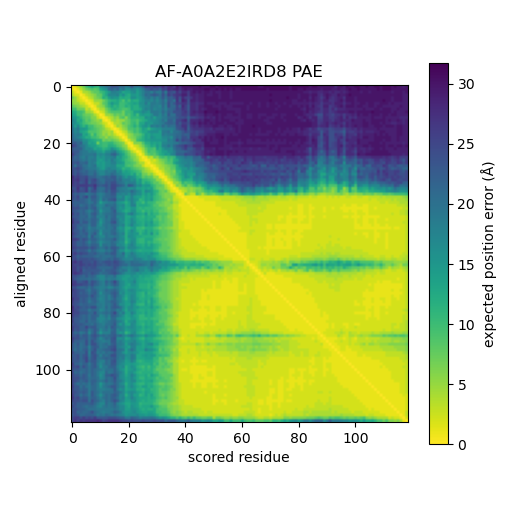 A 1 102 ? 6.993 3.845 1.152 1.00 97.88 102 ILE A CA 1
ATOM 800 C C . ILE A 1 102 ? 6.090 4.923 1.760 1.00 97.88 102 ILE A C 1
ATOM 802 O O . ILE A 1 102 ? 5.337 4.634 2.688 1.00 97.88 102 ILE A O 1
ATOM 806 N N . LEU A 1 103 ? 6.137 6.147 1.225 1.00 98.50 103 LEU A N 1
ATOM 807 C CA . LEU A 1 103 ? 5.331 7.265 1.721 1.00 98.50 103 LEU A CA 1
ATOM 808 C C . LEU A 1 103 ? 3.834 6.999 1.575 1.00 98.50 103 LE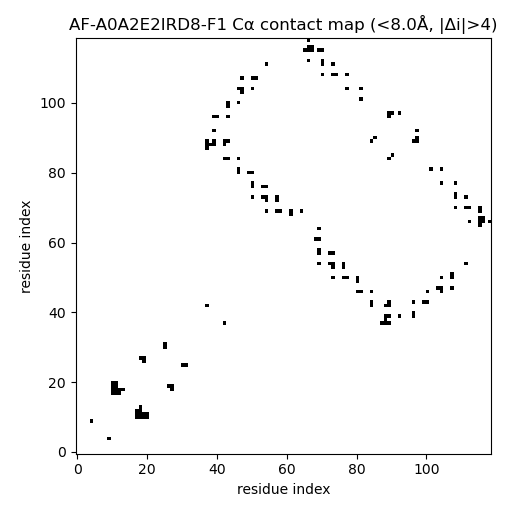U A C 1
ATOM 810 O O . LEU A 1 103 ? 3.073 7.300 2.487 1.00 98.50 103 LEU A O 1
ATOM 814 N N . MET A 1 104 ? 3.411 6.401 0.463 1.00 98.25 104 MET A N 1
ATOM 815 C CA . MET A 1 104 ? 2.016 6.041 0.230 1.00 98.25 104 MET A CA 1
ATOM 816 C C . MET A 1 104 ? 1.531 4.974 1.219 1.00 98.25 104 MET A C 1
ATOM 818 O O . MET A 1 104 ? 0.466 5.143 1.809 1.00 98.25 104 MET A O 1
ATOM 822 N N . LEU A 1 105 ? 2.304 3.908 1.459 1.00 98.25 105 LEU A N 1
ATOM 823 C CA . LEU A 1 105 ? 1.912 2.877 2.428 1.00 98.25 105 LEU A CA 1
ATOM 824 C C . LEU A 1 105 ? 1.876 3.435 3.857 1.00 98.25 105 LEU A C 1
ATOM 826 O O . LEU A 1 105 ? 0.960 3.124 4.618 1.00 98.25 105 LEU A O 1
ATOM 830 N N . ALA A 1 106 ? 2.834 4.298 4.207 1.00 98.31 106 ALA A N 1
ATOM 831 C CA . ALA A 1 106 ? 2.824 5.013 5.479 1.00 98.31 106 ALA A CA 1
ATOM 832 C C . ALA A 1 106 ? 1.596 5.928 5.600 1.00 98.31 106 ALA A C 1
ATOM 834 O O . ALA A 1 106 ? 0.932 5.925 6.633 1.00 98.31 106 ALA A O 1
ATOM 835 N N . PHE A 1 107 ? 1.248 6.659 4.540 1.00 98.31 107 PHE A N 1
ATOM 836 C CA . PHE A 1 107 ? 0.058 7.505 4.499 1.00 98.31 107 PHE A CA 1
ATOM 837 C C . PHE A 1 107 ? -1.233 6.697 4.678 1.00 98.31 107 PHE A C 1
ATOM 839 O O . PHE A 1 107 ? -2.064 7.068 5.503 1.00 98.31 107 PHE A O 1
ATOM 846 N N . ASN A 1 108 ? -1.389 5.562 3.989 1.00 98.06 108 ASN A N 1
ATOM 847 C CA . ASN A 1 108 ? -2.547 4.689 4.194 1.00 98.06 108 ASN A CA 1
ATOM 848 C C . ASN A 1 108 ? -2.622 4.170 5.637 1.00 98.06 108 ASN A C 1
ATOM 850 O O . ASN A 1 108 ? -3.706 4.118 6.214 1.00 98.06 108 ASN A O 1
ATOM 854 N N . LEU A 1 109 ? -1.490 3.813 6.251 1.00 97.81 109 LEU A N 1
ATOM 855 C CA . LEU A 1 109 ? -1.472 3.422 7.662 1.00 97.81 109 LEU A CA 1
ATOM 856 C C . LEU A 1 109 ? -1.851 4.564 8.601 1.00 97.81 109 LEU A C 1
ATOM 858 O O . LEU A 1 109 ? -2.573 4.326 9.565 1.00 97.81 109 LEU A O 1
ATOM 862 N N . LEU A 1 110 ? -1.403 5.788 8.323 1.00 98.12 110 LEU A N 1
ATOM 863 C CA . LEU A 1 110 ? -1.813 6.972 9.077 1.00 98.12 110 LEU A CA 1
ATOM 864 C C . LEU A 1 110 ? -3.313 7.232 8.935 1.00 98.12 110 LEU A C 1
ATOM 866 O O . LEU A 1 110 ? -3.966 7.547 9.924 1.00 98.12 110 LEU A O 1
ATOM 870 N N . PHE A 1 111 ? -3.874 7.045 7.740 1.00 97.00 111 PHE A N 1
ATOM 871 C CA . PHE A 1 111 ? -5.315 7.126 7.515 1.00 97.00 111 PHE A CA 1
ATOM 872 C C . PHE A 1 111 ? -6.077 6.070 8.328 1.00 97.00 111 PHE A C 1
ATOM 874 O O . PHE A 1 111 ? -7.038 6.404 9.019 1.00 97.00 111 PHE A O 1
ATOM 881 N N . VAL A 1 112 ? -5.613 4.815 8.325 1.00 96.88 112 VAL A N 1
ATOM 882 C CA . VAL A 1 112 ? -6.191 3.755 9.166 1.00 96.88 112 VAL A CA 1
ATOM 883 C C . VAL A 1 112 ? -6.091 4.115 10.647 1.00 96.88 112 VAL A C 1
ATOM 885 O O . VAL A 1 112 ? -7.081 3.991 11.357 1.00 96.88 112 VAL A O 1
ATOM 888 N N . ALA A 1 113 ? -4.937 4.596 11.115 1.00 97.19 113 ALA A N 1
ATOM 889 C CA . ALA A 1 113 ? -4.752 5.021 12.501 1.00 97.19 113 ALA A CA 1
ATOM 890 C C . ALA A 1 113 ? -5.719 6.149 12.884 1.00 97.19 113 ALA A C 1
ATOM 892 O O . ALA A 1 113 ? -6.351 6.085 13.935 1.00 97.19 113 ALA A O 1
ATOM 893 N N . ALA A 1 114 ? -5.867 7.155 12.018 1.00 96.69 114 ALA A N 1
ATOM 894 C CA . ALA A 1 114 ? -6.765 8.277 12.252 1.00 96.69 114 ALA A CA 1
ATOM 895 C C . ALA A 1 114 ? -8.206 7.803 12.469 1.00 96.69 114 ALA A C 1
ATOM 897 O O . ALA A 1 114 ? -8.845 8.248 13.413 1.00 96.69 114 ALA A O 1
ATOM 898 N N . ILE A 1 115 ? -8.693 6.859 11.658 1.00 94.62 115 ILE A N 1
ATOM 899 C CA . ILE A 1 115 ? -10.043 6.310 11.830 1.00 94.62 115 ILE A CA 1
ATOM 900 C C . ILE A 1 115 ? -10.106 5.428 13.077 1.00 94.62 115 ILE A C 1
ATOM 902 O O . ILE A 1 115 ? -10.983 5.621 13.916 1.00 94.62 115 ILE A O 1
ATOM 906 N N . ALA A 1 116 ? -9.164 4.492 13.216 1.00 94.12 116 ALA A N 1
ATOM 907 C CA . ALA A 1 116 ? -9.140 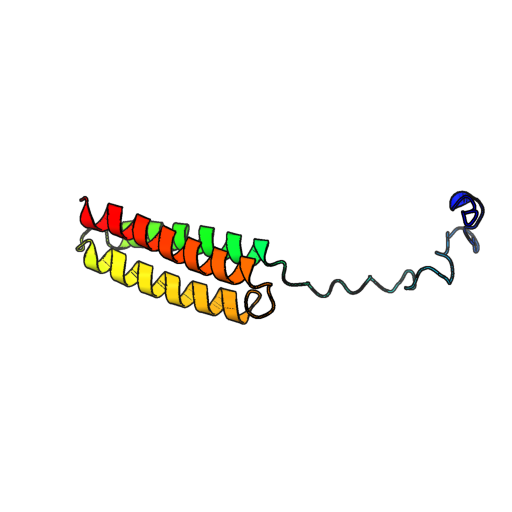3.500 14.286 1.00 94.12 116 ALA A CA 1
ATOM 908 C C . ALA A 1 116 ? -9.149 4.122 15.687 1.00 94.12 116 ALA A C 1
ATOM 910 O O . ALA A 1 116 ? -9.659 3.503 16.614 1.00 94.12 116 ALA A O 1
ATOM 911 N N . PHE A 1 117 ? -8.581 5.319 15.840 1.00 93.75 117 PHE A N 1
ATOM 912 C CA . PHE A 1 117 ? -8.500 6.029 17.117 1.00 93.75 117 PHE A CA 1
ATOM 913 C C . PHE A 1 117 ? -9.423 7.256 17.207 1.00 93.75 117 PHE A C 1
ATOM 915 O O . PHE A 1 117 ? -9.352 7.989 18.190 1.00 93.75 117 PHE A O 1
ATOM 922 N N . SER A 1 118 ? -10.269 7.495 16.198 1.00 88.94 118 SER A N 1
ATOM 923 C CA . SER A 1 118 ? -11.304 8.547 16.228 1.00 88.94 118 SER A CA 1
ATOM 924 C C . SER A 1 118 ? -12.681 8.062 16.686 1.00 88.94 118 SER A C 1
ATOM 926 O O . SER A 1 118 ? -13.535 8.892 16.997 1.00 88.94 118 SER A O 1
ATOM 928 N N . VAL A 1 119 ? -12.894 6.744 16.685 1.00 68.69 119 VAL A N 1
ATOM 929 C CA . VAL A 1 119 ? -14.142 6.065 17.071 1.00 68.69 119 VAL A CA 1
ATOM 930 C C . VAL A 1 119 ? -13.956 5.424 18.437 1.00 68.69 119 VAL A C 1
ATOM 932 O O . VAL A 1 119 ? -14.893 5.529 19.256 1.00 68.69 119 VAL A O 1
#

Radius of gyration: 24.7 Å; Cα contacts (8 Å, |Δi|>4): 90; chains: 1; bounding box: 36×32×73 Å

pLDDT: mean 83.33, std 18.07, range [43.41, 98.5]

Solvent-accessible surface area (backbone atoms only — not comparable to full-atom values): 7106 Å² total; per-residue (Å²): 129,88,86,79,75,66,72,85,81,65,62,48,67,61,83,96,41,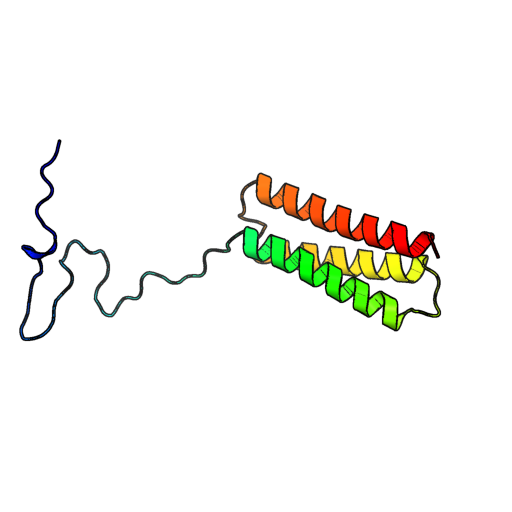81,43,80,46,93,85,49,94,56,59,99,86,48,72,75,77,74,70,78,70,66,54,47,66,59,44,41,53,48,46,52,52,51,46,52,52,52,40,53,52,43,45,64,76,42,65,93,54,58,35,66,59,46,40,53,53,40,50,52,48,43,53,54,44,49,50,52,37,34,78,70,32,41,70,85,39,58,68,68,56,48,52,51,40,53,52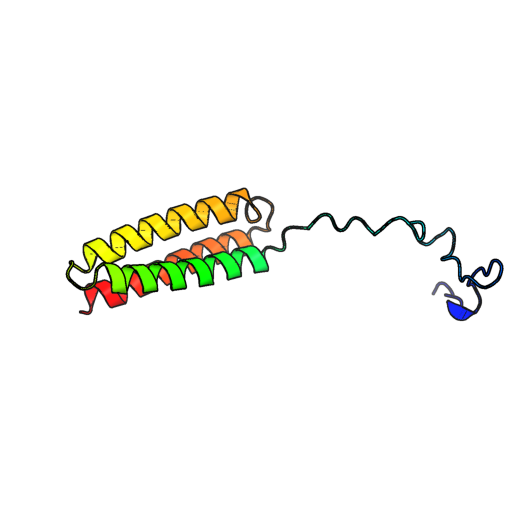,49,54,51,48,53,50,50,52,47,43,54,53,38,75,71,113

Sequence (119 aa):
MPEYKDPREEDIVYGDRRISRPDNSLPDWEMPDTAYRPVPIVWFTGAFFLHLIVSAVLAIVVLSKSGTVWFALSALAAGGIAKWTWDRGMKDAGAGWKIATILMLAFNLLFVAAIAFSV

Secondary structure (DSSP, 8-state):
---PPPGGGS-EEETTEEEPPTTSSS-TT----------HHHHHHHHHHHHHHHHHHHHHHTTTS-HHHHHHHHHHHHHHHHHHHIIIIITTS-HHHHHHHHHHHHHHHHHHHHHHTT-

Foldseek 3Di:
DDDDDDPVVPFDDDPPDGWDDPPPPDGPPDDPPPPPQQDLVCLLVVLLVQLLVVLVVLCVVQVVDALVVSLVVSVVVNVVSLVVSCVPHVVPDDPVSVVSSVVSSVVSSVVSSCVRVVD

Mean predicted aligned error: 11.72 Å